Protein AF-A0AB33JW12-F1 (afdb_monomer)

Radius of gyration: 12.64 Å; Cα contacts (8 Å, |Δi|>4): 214; chains: 1; bounding box: 28×19×33 Å

Structure (mmCIF, N/CA/C/O backbone):
data_AF-A0AB33JW12-F1
#
_entry.id   AF-A0AB33JW12-F1
#
loop_
_atom_site.group_PDB
_atom_site.id
_atom_site.type_symbol
_atom_site.label_atom_id
_atom_site.label_alt_id
_atom_site.label_comp_id
_atom_site.label_asym_id
_atom_site.label_entity_id
_atom_site.label_seq_id
_atom_site.pdbx_PDB_ins_code
_atom_site.Cartn_x
_atom_site.Cartn_y
_atom_site.Cartn_z
_atom_site.occupancy
_atom_site.B_iso_or_equiv
_atom_site.auth_seq_id
_atom_site.auth_comp_id
_atom_site.auth_asym_id
_atom_site.auth_atom_id
_atom_site.pdbx_PDB_model_num
ATOM 1 N N . MET A 1 1 ? 10.294 -2.657 -16.509 1.00 85.56 1 MET A N 1
ATOM 2 C CA . MET A 1 1 ? 9.119 -1.887 -16.044 1.00 85.56 1 MET A CA 1
ATOM 3 C C . MET A 1 1 ? 8.963 -2.084 -14.543 1.00 85.56 1 MET A C 1
ATOM 5 O O . MET A 1 1 ? 9.546 -3.030 -14.019 1.00 85.56 1 MET A O 1
ATOM 9 N N . ALA A 1 2 ? 8.241 -1.196 -13.861 1.00 92.38 2 ALA A N 1
ATOM 10 C CA . ALA A 1 2 ? 7.928 -1.340 -12.444 1.00 92.38 2 ALA A CA 1
ATOM 11 C C . ALA A 1 2 ? 6.805 -2.370 -12.276 1.00 92.38 2 ALA A C 1
ATOM 13 O O . ALA A 1 2 ? 5.905 -2.429 -13.111 1.00 92.38 2 ALA A O 1
ATOM 14 N N . VAL A 1 3 ? 6.862 -3.171 -11.213 1.00 95.06 3 VAL A N 1
ATOM 15 C CA . VAL A 1 3 ? 5.854 -4.201 -10.919 1.00 95.06 3 VAL A CA 1
ATOM 16 C C . VAL A 1 3 ? 5.424 -4.019 -9.465 1.00 95.06 3 VAL A C 1
ATOM 18 O O . VAL A 1 3 ? 6.115 -4.497 -8.563 1.00 95.06 3 VAL A O 1
ATOM 21 N N . PRO A 1 4 ? 4.349 -3.254 -9.216 1.00 96.56 4 PRO A N 1
ATOM 22 C CA . PRO A 1 4 ? 3.898 -2.957 -7.867 1.00 96.56 4 PRO A CA 1
ATOM 23 C C . PRO A 1 4 ? 3.133 -4.142 -7.276 1.00 96.56 4 PRO A C 1
ATOM 25 O O . PRO A 1 4 ? 2.256 -4.718 -7.918 1.00 96.56 4 PRO A O 1
ATOM 28 N N . VAL A 1 5 ? 3.445 -4.473 -6.028 1.00 96.44 5 VAL A N 1
ATOM 29 C CA . VAL A 1 5 ? 2.728 -5.465 -5.225 1.00 96.44 5 VAL A CA 1
ATOM 30 C C . VAL A 1 5 ? 2.477 -4.853 -3.855 1.00 96.44 5 VAL A C 1
ATOM 32 O O . VAL A 1 5 ? 3.380 -4.242 -3.281 1.00 96.44 5 VAL A O 1
ATOM 35 N N . VAL A 1 6 ? 1.262 -5.010 -3.332 1.00 97.69 6 VAL A N 1
ATOM 36 C CA . VAL A 1 6 ? 0.947 -4.645 -1.949 1.00 97.69 6 VAL A CA 1
ATOM 37 C C . VAL A 1 6 ? 0.267 -5.815 -1.262 1.00 97.69 6 VAL A C 1
ATOM 39 O O . VAL A 1 6 ? -0.689 -6.397 -1.776 1.00 97.69 6 VAL A O 1
ATOM 42 N N . THR A 1 7 ? 0.771 -6.156 -0.082 1.00 98.00 7 THR A N 1
ATOM 43 C CA . THR A 1 7 ? 0.112 -7.088 0.833 1.00 98.00 7 THR A CA 1
ATOM 44 C C . THR A 1 7 ? -0.292 -6.347 2.091 1.00 98.00 7 THR A C 1
ATOM 46 O O . THR A 1 7 ? 0.439 -5.474 2.562 1.00 98.00 7 THR A O 1
ATOM 49 N N . ALA A 1 8 ? -1.431 -6.725 2.653 1.00 97.44 8 ALA A N 1
ATOM 50 C CA . ALA A 1 8 ? -1.984 -6.107 3.842 1.00 97.44 8 ALA A CA 1
ATOM 51 C C . ALA A 1 8 ? -2.217 -7.170 4.914 1.00 97.44 8 ALA A C 1
ATOM 53 O O . ALA A 1 8 ? -2.757 -8.237 4.623 1.00 97.44 8 ALA A O 1
ATOM 54 N N . ALA A 1 9 ? -1.815 -6.873 6.143 1.00 97.50 9 ALA A N 1
ATOM 55 C CA . ALA A 1 9 ? -2.078 -7.707 7.305 1.00 97.50 9 ALA A CA 1
ATOM 56 C C . ALA A 1 9 ? -2.479 -6.815 8.472 1.00 97.50 9 ALA A C 1
ATOM 58 O O . ALA A 1 9 ? -1.888 -5.760 8.682 1.00 97.50 9 ALA A O 1
ATOM 59 N N . VAL A 1 10 ? -3.478 -7.234 9.235 1.00 95.38 10 VAL A N 1
ATOM 60 C CA . VAL A 1 10 ? -3.874 -6.519 10.444 1.00 95.38 10 VAL A CA 1
ATOM 61 C C . VAL A 1 10 ? -3.167 -7.154 11.636 1.00 95.38 10 VAL A C 1
ATOM 63 O O . VAL A 1 10 ? -3.218 -8.370 11.809 1.00 95.38 10 VAL A O 1
ATOM 66 N N . ALA A 1 11 ? -2.491 -6.337 12.441 1.00 89.81 11 ALA A N 1
ATOM 67 C CA . ALA A 1 11 ? -1.764 -6.774 13.625 1.00 89.81 11 ALA A CA 1
ATOM 68 C C . ALA A 1 11 ? -1.977 -5.772 14.766 1.00 89.81 11 ALA A C 1
ATOM 70 O O . ALA A 1 11 ? -1.539 -4.622 14.700 1.00 89.81 11 ALA A O 1
ATOM 71 N N . GLY A 1 12 ? -2.657 -6.212 15.828 1.00 89.25 12 GLY A N 1
ATOM 72 C CA . GLY A 1 12 ? -2.991 -5.355 16.966 1.00 89.25 12 GLY A CA 1
ATOM 73 C C . GLY A 1 12 ? -3.827 -4.145 16.540 1.00 89.25 12 GLY A C 1
ATOM 74 O O . GLY A 1 12 ? -4.903 -4.298 15.973 1.00 89.25 12 GLY A O 1
ATOM 75 N N . SER A 1 13 ? -3.319 -2.941 16.809 1.00 92.88 13 SER A N 1
ATOM 76 C CA . SER A 1 13 ? -3.975 -1.663 16.505 1.00 92.88 13 SER A CA 1
ATOM 77 C C . SER A 1 13 ? -3.552 -1.041 15.162 1.00 92.88 13 SER A C 1
ATOM 79 O O . SER A 1 13 ? -3.769 0.153 14.941 1.00 92.88 13 SER A O 1
ATOM 81 N N . ALA A 1 14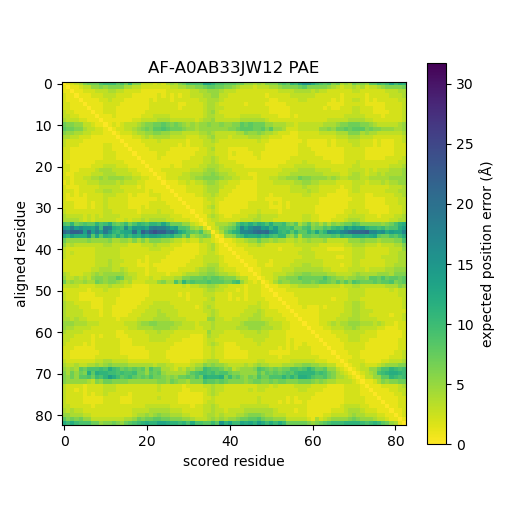 ? -2.959 -1.820 14.252 1.00 94.56 14 ALA A N 1
ATOM 82 C CA . ALA A 1 14 ? -2.502 -1.320 12.960 1.00 94.56 14 ALA A CA 1
ATOM 83 C C . ALA A 1 14 ? -2.807 -2.267 11.794 1.00 94.56 14 ALA A C 1
ATOM 85 O O . ALA A 1 14 ? -2.798 -3.493 11.919 1.00 94.56 14 ALA A O 1
ATOM 86 N N . LEU A 1 15 ? -3.003 -1.665 10.625 1.00 96.25 15 LEU A N 1
ATOM 87 C CA . LEU A 1 15 ? -2.901 -2.316 9.330 1.00 96.25 15 LEU A CA 1
ATOM 88 C C . LEU A 1 15 ? -1.463 -2.154 8.817 1.00 96.25 15 LEU A C 1
ATOM 90 O O . LEU A 1 15 ? -1.000 -1.051 8.525 1.00 96.25 15 LEU A O 1
ATOM 94 N N . THR A 1 16 ? -0.752 -3.264 8.693 1.00 97.12 16 THR A N 1
ATOM 95 C CA . THR A 1 16 ? 0.574 -3.334 8.088 1.00 97.12 16 THR A CA 1
ATOM 96 C C . THR A 1 16 ? 0.435 -3.483 6.576 1.00 97.12 16 THR A C 1
ATOM 98 O O . THR A 1 16 ? -0.036 -4.508 6.084 1.00 97.12 16 THR A O 1
ATOM 101 N N . LEU A 1 17 ? 0.872 -2.464 5.835 1.00 97.56 17 LEU A N 1
ATOM 102 C CA . LEU A 1 17 ? 0.947 -2.468 4.376 1.00 97.56 17 LEU A CA 1
ATOM 103 C C . LEU A 1 17 ? 2.394 -2.704 3.946 1.00 97.56 17 LEU A C 1
ATOM 105 O O . LEU A 1 17 ? 3.265 -1.866 4.177 1.00 97.56 17 LEU A O 1
ATOM 109 N N . THR A 1 18 ? 2.655 -3.825 3.287 1.00 98.06 18 THR A N 1
ATOM 110 C CA . THR A 1 18 ? 3.968 -4.129 2.712 1.00 98.06 18 THR A CA 1
ATOM 111 C C . THR A 1 18 ? 3.937 -3.811 1.227 1.00 98.06 18 THR A C 1
ATOM 113 O O . THR A 1 18 ? 3.219 -4.450 0.463 1.00 98.06 18 THR A O 1
ATOM 116 N N . LEU A 1 19 ? 4.707 -2.799 0.834 1.00 97.94 19 LEU A N 1
ATOM 117 C CA . LEU A 1 19 ? 4.845 -2.303 -0.528 1.00 97.94 19 LEU A CA 1
ATOM 118 C C . LEU A 1 19 ? 6.102 -2.904 -1.153 1.00 97.94 19 LEU A C 1
ATOM 120 O O . LEU A 1 19 ? 7.199 -2.711 -0.626 1.00 97.94 19 LEU A O 1
ATOM 124 N N . THR A 1 20 ? 5.969 -3.561 -2.296 1.00 97.56 20 THR A N 1
ATOM 125 C CA . THR A 1 20 ? 7.091 -4.166 -3.018 1.00 97.56 20 THR A CA 1
ATOM 126 C C . THR A 1 20 ? 7.096 -3.691 -4.464 1.00 97.56 20 THR A C 1
ATOM 128 O O . THR A 1 20 ? 6.055 -3.614 -5.116 1.00 97.56 20 THR A O 1
ATOM 131 N N . ASN A 1 21 ? 8.285 -3.387 -4.985 1.00 95.88 21 ASN A N 1
ATOM 132 C CA . ASN A 1 21 ? 8.495 -3.205 -6.417 1.00 95.88 21 ASN A CA 1
ATOM 133 C C . ASN A 1 21 ? 9.317 -4.377 -6.954 1.00 95.88 21 ASN A C 1
ATOM 135 O O . ASN A 1 21 ? 10.541 -4.349 -6.888 1.00 95.88 21 ASN A O 1
ATOM 139 N N . ALA A 1 22 ? 8.651 -5.383 -7.515 1.00 94.31 22 ALA A N 1
ATOM 140 C CA . ALA A 1 22 ? 9.291 -6.552 -8.125 1.00 94.31 22 ALA A CA 1
ATOM 141 C C . ALA A 1 22 ? 9.809 -6.278 -9.555 1.00 94.31 22 ALA A C 1
ATOM 143 O O . ALA A 1 22 ? 10.157 -7.197 -10.292 1.00 94.31 22 ALA A O 1
ATOM 144 N N . GLY A 1 23 ? 9.792 -5.013 -9.983 1.00 93.06 23 GLY A N 1
ATOM 145 C CA . GLY A 1 23 ? 10.209 -4.587 -11.310 1.00 93.06 23 GLY A CA 1
ATOM 146 C C . GLY A 1 23 ? 11.631 -4.037 -11.361 1.00 93.06 23 GLY A C 1
ATOM 147 O O . GLY A 1 23 ? 12.277 -3.782 -10.349 1.00 93.06 23 GLY A O 1
ATOM 148 N N . ALA A 1 24 ? 12.091 -3.779 -12.586 1.00 93.69 24 ALA A N 1
ATOM 149 C CA . ALA A 1 24 ? 13.444 -3.298 -12.885 1.00 93.69 24 ALA A CA 1
ATOM 150 C C . ALA A 1 24 ? 13.579 -1.760 -12.928 1.00 93.69 24 ALA A C 1
ATOM 152 O O . ALA A 1 24 ? 14.671 -1.242 -13.141 1.00 93.69 24 ALA A O 1
ATOM 153 N N . THR A 1 25 ? 12.486 -1.010 -12.755 1.00 94.00 25 THR A N 1
ATOM 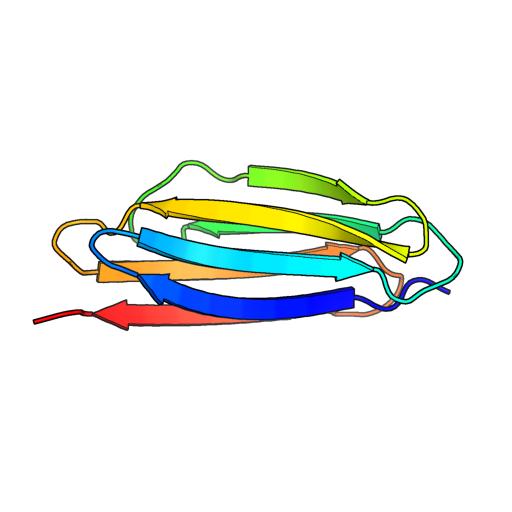154 C CA . THR A 1 25 ? 12.490 0.466 -12.727 1.00 94.00 25 THR A CA 1
ATOM 155 C C . THR A 1 25 ? 11.839 0.968 -11.440 1.00 94.00 25 THR A C 1
ATOM 157 O O . THR A 1 25 ? 10.996 0.254 -10.903 1.00 94.00 25 THR A O 1
ATOM 160 N N . PRO A 1 26 ? 12.172 2.173 -10.943 1.00 94.81 26 PRO A N 1
ATOM 161 C CA . PRO A 1 26 ? 11.569 2.716 -9.725 1.00 94.81 26 PRO A CA 1
ATOM 162 C C . PRO A 1 26 ? 10.038 2.816 -9.786 1.00 94.81 26 PRO A C 1
ATOM 164 O O . PRO A 1 26 ? 9.472 3.032 -10.858 1.00 94.81 26 PRO A O 1
ATOM 167 N N . ALA A 1 27 ? 9.392 2.721 -8.625 1.00 96.00 27 ALA A N 1
ATOM 168 C CA . ALA A 1 27 ? 7.953 2.896 -8.442 1.00 96.00 27 ALA A CA 1
ATOM 169 C C . ALA A 1 27 ? 7.678 3.928 -7.341 1.00 96.00 27 ALA A C 1
ATOM 171 O O . ALA A 1 27 ? 8.376 3.958 -6.326 1.00 96.00 27 ALA A O 1
ATOM 172 N N . TYR A 1 28 ? 6.655 4.759 -7.524 1.00 96.69 28 TYR A N 1
ATOM 173 C CA . TYR A 1 28 ? 6.219 5.732 -6.520 1.00 96.69 28 TYR A CA 1
ATOM 174 C C . TYR A 1 28 ? 4.869 5.300 -5.970 1.00 96.69 28 TYR A C 1
ATOM 176 O O . TYR A 1 28 ? 3.888 5.285 -6.710 1.00 96.69 28 TYR A O 1
ATOM 184 N N . PHE A 1 29 ? 4.837 4.935 -4.695 1.00 97.75 29 PHE A N 1
ATOM 185 C CA . PHE A 1 29 ? 3.630 4.537 -3.988 1.00 97.75 29 PHE A CA 1
ATOM 186 C C . PHE A 1 29 ? 3.062 5.711 -3.200 1.00 97.75 29 PHE A C 1
ATOM 188 O O . PHE A 1 29 ? 3.822 6.485 -2.613 1.00 97.75 29 PHE A O 1
ATOM 195 N N . ALA A 1 30 ? 1.737 5.784 -3.132 1.00 97.19 30 ALA A N 1
ATOM 196 C CA . ALA A 1 30 ? 1.014 6.672 -2.233 1.00 97.19 30 ALA A CA 1
ATOM 197 C C . ALA A 1 30 ? -0.108 5.894 -1.543 1.00 97.19 30 ALA A C 1
ATOM 199 O O . ALA A 1 30 ? -0.901 5.241 -2.217 1.00 97.19 30 ALA A O 1
ATOM 200 N N . ALA A 1 31 ? -0.161 5.968 -0.216 1.00 97.31 31 ALA A N 1
ATOM 201 C CA . ALA A 1 31 ? -1.235 5.455 0.622 1.00 97.31 31 ALA A CA 1
ATOM 202 C C . ALA A 1 31 ? -2.009 6.646 1.202 1.00 97.31 31 ALA A C 1
ATOM 204 O O . ALA A 1 31 ? -1.427 7.478 1.901 1.00 97.31 31 ALA A O 1
ATOM 205 N N . THR A 1 32 ? -3.297 6.755 0.883 1.00 96.69 32 THR A N 1
ATOM 206 C CA . THR A 1 32 ? -4.152 7.899 1.237 1.00 96.69 32 THR A CA 1
ATOM 207 C C . THR A 1 32 ? -5.355 7.447 2.068 1.00 96.69 32 THR A C 1
ATOM 209 O O . THR A 1 32 ? -6.017 6.487 1.656 1.00 96.69 32 THR A O 1
ATOM 212 N N . PRO A 1 33 ? -5.674 8.121 3.193 1.00 95.81 33 PRO A N 1
ATOM 213 C CA . PRO A 1 33 ? -6.903 7.847 3.936 1.00 95.81 33 PRO A CA 1
ATOM 214 C C . PRO A 1 33 ? -8.111 8.200 3.068 1.00 95.81 33 PRO A C 1
ATOM 216 O O . PRO A 1 33 ? -8.099 9.232 2.397 1.00 95.81 33 PRO A O 1
ATOM 219 N N . ASN A 1 34 ? -9.147 7.362 3.089 1.00 93.38 34 ASN A N 1
ATOM 220 C CA . ASN A 1 34 ? -10.430 7.700 2.467 1.00 93.38 34 ASN A CA 1
ATOM 221 C C . ASN A 1 34 ? -11.402 8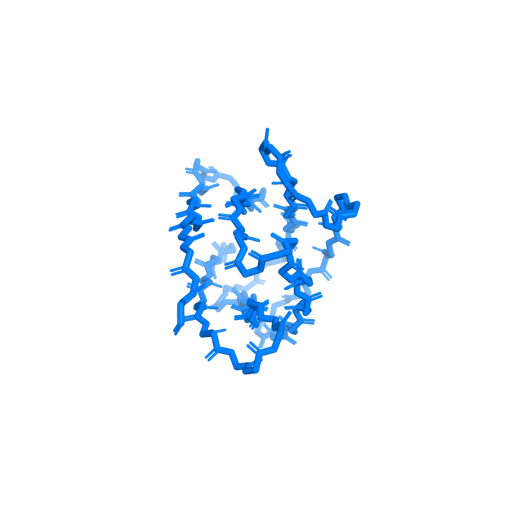.340 3.475 1.00 93.38 34 ASN A C 1
ATOM 223 O O . ASN A 1 34 ? -12.141 9.241 3.098 1.00 93.38 34 ASN A O 1
ATOM 227 N N . ASP A 1 35 ? -11.389 7.883 4.732 1.00 79.69 35 ASP A N 1
ATOM 228 C CA . ASP A 1 35 ? -12.340 8.322 5.775 1.00 79.69 35 ASP A CA 1
ATOM 229 C C . ASP A 1 35 ? -11.693 8.379 7.177 1.00 79.69 35 ASP A C 1
ATOM 231 O O . ASP A 1 35 ? -11.976 9.273 7.970 1.00 79.69 35 ASP A O 1
ATOM 235 N N . PHE A 1 36 ? -10.744 7.473 7.467 1.00 72.50 36 PHE A N 1
ATOM 236 C CA . PHE A 1 36 ? -10.170 7.299 8.807 1.00 72.50 36 PHE A CA 1
ATOM 237 C C . PHE A 1 36 ? -8.639 7.288 8.842 1.00 72.50 36 PHE A C 1
ATOM 239 O O . PHE A 1 36 ? -7.973 6.717 7.971 1.00 72.50 36 PHE A O 1
ATOM 246 N N . GLY A 1 37 ? -8.097 7.788 9.953 1.00 66.81 37 GLY A N 1
ATOM 247 C CA . GLY A 1 37 ? -6.730 7.506 10.384 1.00 66.81 37 GLY A CA 1
ATOM 248 C C . GLY A 1 37 ? -5.618 8.264 9.648 1.00 66.81 37 GLY A C 1
ATOM 249 O O . GLY A 1 37 ? -5.800 9.380 9.171 1.00 66.81 37 GLY A O 1
ATOM 250 N N . THR A 1 38 ? -4.424 7.658 9.677 1.00 75.19 38 THR A N 1
ATOM 251 C CA . THR A 1 38 ? -3.087 8.238 9.438 1.00 75.19 38 THR A CA 1
ATOM 252 C C . THR A 1 38 ? -3.000 9.210 8.242 1.00 75.19 38 THR A C 1
ATOM 254 O O . THR A 1 38 ? -3.579 8.935 7.191 1.00 75.19 38 THR A O 1
ATOM 257 N N . PRO A 1 39 ? -2.232 10.322 8.346 1.00 87.69 39 PRO A N 1
ATOM 258 C CA . PRO A 1 39 ? -1.966 11.197 7.205 1.00 87.69 39 PRO A CA 1
ATOM 259 C C . PRO A 1 39 ? -1.418 10.422 6.007 1.00 87.69 39 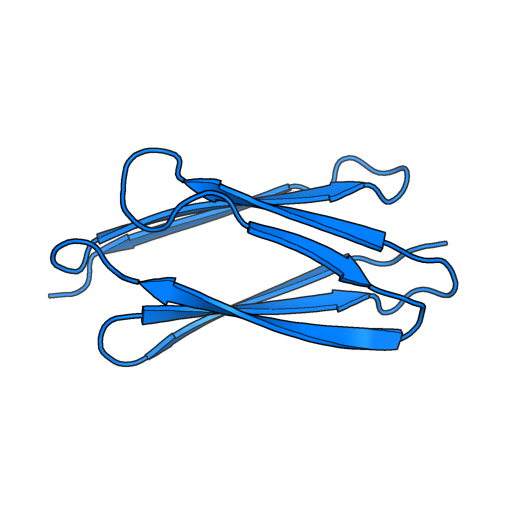PRO A C 1
ATOM 261 O O . PRO A 1 39 ? -0.699 9.437 6.178 1.00 87.69 39 PRO A O 1
ATOM 264 N N . ALA A 1 40 ? -1.707 10.904 4.798 1.00 94.06 40 ALA A N 1
ATOM 265 C CA . ALA A 1 40 ? -1.218 10.276 3.578 1.00 94.06 40 ALA A CA 1
ATOM 266 C C . ALA A 1 40 ? 0.308 10.067 3.613 1.00 94.06 40 ALA A C 1
ATOM 268 O O . ALA A 1 40 ? 1.071 10.963 3.981 1.00 94.06 40 ALA A O 1
ATOM 269 N N . GLN A 1 41 ? 0.755 8.886 3.191 1.00 95.62 41 GLN A N 1
ATOM 270 C CA . GLN A 1 41 ? 2.167 8.510 3.148 1.00 95.62 41 GLN A CA 1
ATOM 271 C C . GLN A 1 41 ? 2.570 8.205 1.710 1.00 95.62 41 GLN A C 1
ATOM 273 O O . GLN A 1 41 ? 1.886 7.464 1.009 1.00 95.62 41 GLN A O 1
ATOM 278 N N . SER A 1 42 ? 3.699 8.751 1.265 1.00 96.12 42 SER A N 1
ATOM 279 C CA . SER A 1 42 ? 4.253 8.477 -0.064 1.00 96.12 42 SER A CA 1
ATOM 280 C C . SER A 1 42 ? 5.675 7.952 0.047 1.00 96.12 42 SER A C 1
ATOM 282 O O . SER A 1 42 ? 6.460 8.432 0.865 1.00 96.12 42 SER A O 1
ATOM 284 N N . VAL A 1 43 ? 6.022 6.969 -0.781 1.00 96.69 43 VAL A N 1
ATOM 285 C CA . VAL A 1 43 ? 7.370 6.398 -0.812 1.00 96.69 43 VAL A CA 1
ATOM 286 C C . VAL A 1 43 ? 7.795 6.065 -2.232 1.00 96.69 43 VAL A C 1
ATOM 288 O O . VAL A 1 43 ? 7.053 5.476 -3.017 1.00 96.69 43 VAL A O 1
ATOM 291 N N . ARG A 1 44 ? 9.040 6.414 -2.555 1.00 96.56 44 ARG A N 1
ATOM 292 C CA . ARG A 1 44 ? 9.707 5.956 -3.768 1.00 96.56 44 ARG A CA 1
ATOM 293 C C . ARG A 1 44 ? 10.489 4.686 -3.465 1.00 96.56 44 ARG A C 1
ATOM 295 O O . ARG A 1 44 ? 11.379 4.693 -2.618 1.00 96.56 44 ARG A O 1
ATOM 302 N N . LEU A 1 45 ? 10.208 3.630 -4.213 1.00 96.38 45 LEU A N 1
ATOM 303 C CA . LEU A 1 45 ? 10.922 2.367 -4.154 1.00 96.38 45 LEU A CA 1
ATOM 304 C C . LEU A 1 45 ? 11.852 2.226 -5.372 1.00 96.38 45 LEU A C 1
ATOM 306 O O . LEU A 1 45 ? 11.370 2.354 -6.501 1.00 96.38 45 LEU A O 1
ATOM 310 N N . PRO A 1 46 ? 13.172 1.981 -5.194 1.00 94.81 46 PRO A N 1
ATO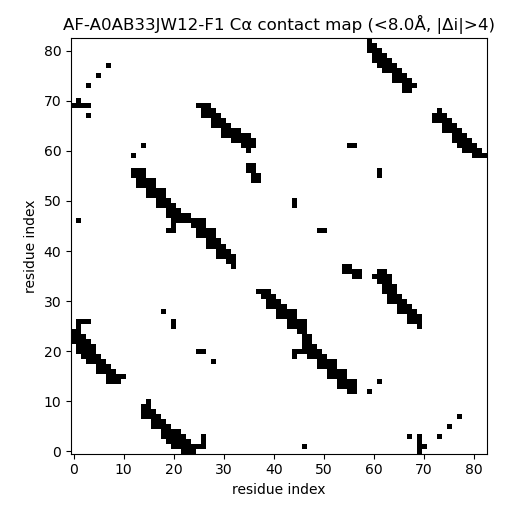M 311 C CA . PRO A 1 46 ? 14.045 1.515 -6.284 1.00 94.81 46 PRO A CA 1
ATOM 312 C C . PRO A 1 46 ? 13.577 0.159 -6.879 1.00 94.81 46 PRO A C 1
ATOM 314 O O . PRO A 1 46 ? 12.477 -0.286 -6.565 1.00 94.81 46 PRO A O 1
ATOM 317 N N . PRO A 1 47 ? 14.334 -0.486 -7.785 1.00 92.75 47 PRO A N 1
ATOM 318 C CA . PRO A 1 47 ? 14.072 -1.861 -8.247 1.00 92.75 47 PRO A CA 1
ATOM 319 C C . PRO A 1 47 ? 14.339 -2.936 -7.180 1.00 92.75 47 PRO A C 1
ATOM 321 O O . PRO A 1 47 ? 15.376 -2.887 -6.518 1.00 92.75 47 PRO A O 1
ATOM 324 N N . ASN A 1 48 ? 13.421 -3.896 -7.016 1.00 89.44 48 ASN A N 1
ATOM 325 C CA . ASN A 1 48 ? 13.441 -5.000 -6.032 1.00 89.44 48 ASN A CA 1
ATOM 326 C C . ASN A 1 48 ? 13.315 -4.702 -4.510 1.00 89.44 48 ASN A C 1
ATOM 328 O O . ASN A 1 48 ? 13.408 -5.651 -3.729 1.00 89.44 48 ASN A O 1
ATOM 332 N N . PRO A 1 49 ? 13.108 -3.471 -4.000 1.00 93.88 49 PRO A N 1
ATOM 333 C CA . PRO A 1 49 ? 12.985 -3.220 -2.576 1.00 93.88 49 PRO A CA 1
ATOM 334 C C . PRO A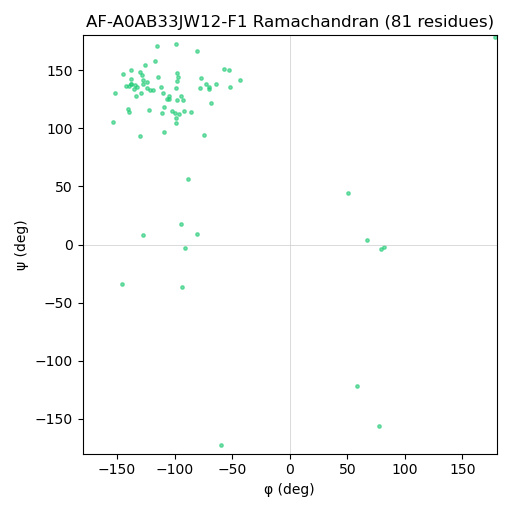 1 49 ? 11.580 -3.558 -2.077 1.00 93.88 49 PRO A C 1
ATOM 336 O O . PRO A 1 49 ? 10.598 -3.632 -2.827 1.00 93.88 49 PRO A O 1
ATOM 339 N N . THR A 1 50 ? 11.494 -3.624 -0.756 1.00 96.06 50 THR A N 1
ATOM 340 C CA . THR A 1 50 ? 10.244 -3.680 -0.010 1.00 96.06 50 THR A CA 1
ATOM 341 C C . THR A 1 50 ? 10.252 -2.605 1.074 1.00 96.06 50 THR A C 1
ATOM 343 O O . THR A 1 50 ? 11.301 -2.288 1.638 1.00 96.06 50 THR A O 1
ATOM 346 N N . ARG A 1 51 ? 9.088 -2.024 1.364 1.00 97.62 51 ARG A N 1
ATOM 347 C CA . ARG A 1 51 ? 8.882 -1.083 2.468 1.00 97.62 51 ARG A CA 1
ATOM 348 C C . ARG A 1 51 ? 7.572 -1.382 3.167 1.00 97.62 51 ARG A C 1
ATOM 350 O O . ARG A 1 51 ? 6.552 -1.567 2.518 1.00 97.62 51 ARG A O 1
ATOM 357 N N . THR A 1 52 ? 7.597 -1.327 4.489 1.00 97.06 52 THR A N 1
ATOM 358 C CA . THR A 1 52 ? 6.396 -1.443 5.309 1.00 97.06 52 THR A CA 1
ATOM 359 C C . THR A 1 52 ? 5.904 -0.065 5.738 1.00 97.06 52 THR A C 1
ATOM 361 O O . THR A 1 52 ? 6.698 0.778 6.168 1.00 97.06 52 THR A O 1
ATOM 364 N N . LEU A 1 53 ? 4.597 0.154 5.617 1.00 95.50 53 LEU A N 1
ATOM 365 C CA . LEU A 1 53 ? 3.866 1.256 6.229 1.00 95.50 53 LEU A CA 1
ATOM 366 C C . LEU A 1 53 ? 2.966 0.686 7.329 1.00 95.50 53 LEU A C 1
ATOM 368 O O . LEU A 1 53 ? 2.227 -0.268 7.092 1.00 95.50 53 LEU A O 1
ATOM 372 N N . ASN A 1 54 ? 3.029 1.275 8.520 1.00 94.62 54 ASN A N 1
ATOM 373 C CA . ASN A 1 54 ? 2.119 0.950 9.612 1.00 94.62 54 ASN A CA 1
ATOM 374 C C . ASN A 1 54 ? 1.016 2.001 9.643 1.00 94.62 54 ASN A C 1
ATOM 376 O O . ASN A 1 54 ? 1.266 3.155 9.991 1.00 94.62 54 ASN A O 1
ATOM 380 N N . TRP A 1 55 ? -0.185 1.588 9.258 1.00 94.19 55 TRP A N 1
ATOM 381 C CA . TRP A 1 55 ? -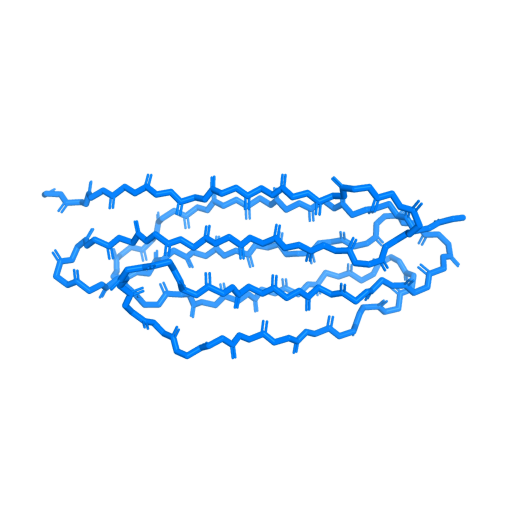1.368 2.429 9.229 1.00 94.19 55 TRP A CA 1
ATOM 382 C C . TRP A 1 55 ? -2.153 2.227 10.517 1.00 94.19 55 TRP A C 1
ATOM 384 O O . TRP A 1 55 ? -2.661 1.133 10.769 1.00 94.19 55 TRP A O 1
ATOM 394 N N . LEU A 1 56 ? -2.220 3.251 11.363 1.00 94.06 56 LEU A N 1
ATOM 395 C CA . LEU A 1 56 ? -2.913 3.129 12.643 1.00 94.06 56 LEU A CA 1
ATOM 396 C C . LEU A 1 56 ? -4.421 3.024 12.414 1.00 94.06 56 LEU A C 1
ATOM 398 O O . LEU A 1 56 ? -4.991 3.775 11.619 1.00 94.06 56 LEU A O 1
ATOM 402 N N . LEU A 1 57 ? -5.048 2.087 13.124 1.00 93.38 57 LEU A N 1
ATOM 403 C CA . LEU A 1 57 ? -6.497 1.939 13.153 1.00 93.38 57 LEU A CA 1
ATOM 404 C C . LEU A 1 57 ? -7.108 3.079 13.967 1.00 93.38 57 LEU A C 1
ATOM 406 O O . LEU A 1 57 ? -6.624 3.406 15.051 1.00 93.38 57 LEU A O 1
ATOM 410 N N . ASP A 1 58 ? -8.211 3.632 13.479 1.00 93.12 58 ASP A N 1
ATOM 411 C CA . ASP A 1 58 ? -9.016 4.605 14.209 1.00 93.12 58 ASP A CA 1
ATOM 412 C C . ASP A 1 58 ? -10.209 3.897 14.852 1.00 93.12 58 ASP A C 1
ATOM 414 O O . ASP A 1 58 ? -11.148 3.482 14.173 1.00 93.12 58 ASP A O 1
ATOM 418 N N . GLN A 1 59 ? -10.148 3.677 16.167 1.00 92.69 59 GLN A N 1
ATOM 419 C CA . GLN A 1 59 ? -11.164 2.908 16.902 1.00 92.69 59 GLN A CA 1
ATOM 420 C C . GLN A 1 59 ? -11.467 1.546 16.240 1.00 92.69 59 GLN A C 1
ATOM 422 O O . GLN A 1 59 ? -12.620 1.171 16.046 1.00 92.69 59 GLN A O 1
ATOM 427 N N . GLY A 1 60 ? -10.412 0.837 15.824 1.00 93.69 60 GLY A N 1
ATOM 428 C CA . GLY A 1 60 ? -10.512 -0.452 15.132 1.00 93.69 60 GLY A CA 1
ATOM 429 C C . GLY A 1 60 ? -10.855 -0.359 13.641 1.00 93.69 60 GLY A C 1
ATOM 430 O O . GLY A 1 60 ? -10.847 -1.386 12.968 1.00 93.69 60 GLY A O 1
ATOM 431 N N . ARG A 1 61 ? -11.116 0.835 13.099 1.00 94.69 61 ARG A N 1
ATOM 432 C CA . ARG A 1 61 ? -11.488 1.058 11.694 1.00 94.69 61 ARG A CA 1
ATOM 433 C C . ARG A 1 61 ? -10.293 1.486 10.849 1.00 94.69 61 ARG A C 1
ATOM 435 O O . ARG A 1 61 ? -9.397 2.188 11.315 1.00 94.69 61 ARG A O 1
ATOM 442 N N . TYR A 1 62 ? -10.300 1.085 9.584 1.00 95.06 62 TYR A N 1
ATOM 443 C CA . TYR A 1 62 ? -9.377 1.573 8.562 1.00 95.06 62 TYR A CA 1
ATOM 444 C C . TYR A 1 62 ? -10.076 1.672 7.215 1.00 95.06 62 TYR A C 1
ATOM 446 O O . TYR A 1 62 ? -10.928 0.847 6.887 1.00 95.06 62 TYR A O 1
ATOM 454 N N . ASP A 1 63 ? -9.663 2.658 6.425 1.00 96.38 63 ASP A N 1
ATOM 455 C CA . ASP A 1 63 ? -10.020 2.778 5.018 1.00 96.38 63 ASP A CA 1
ATOM 456 C C . ASP A 1 63 ? -8.931 3.563 4.276 1.00 96.38 63 ASP A C 1
ATOM 458 O O . ASP A 1 63 ? -8.801 4.780 4.430 1.00 96.38 63 ASP A O 1
ATOM 462 N N . VAL A 1 64 ? -8.118 2.849 3.501 1.00 96.62 64 VAL A N 1
ATOM 463 C CA . VAL A 1 64 ? -6.942 3.388 2.813 1.00 96.62 64 VAL A CA 1
ATOM 464 C C . VAL A 1 64 ? -6.896 2.919 1.367 1.00 96.62 64 VAL A C 1
ATOM 466 O O . VAL A 1 64 ? -7.111 1.745 1.062 1.00 96.62 64 VAL A O 1
ATOM 469 N N . THR A 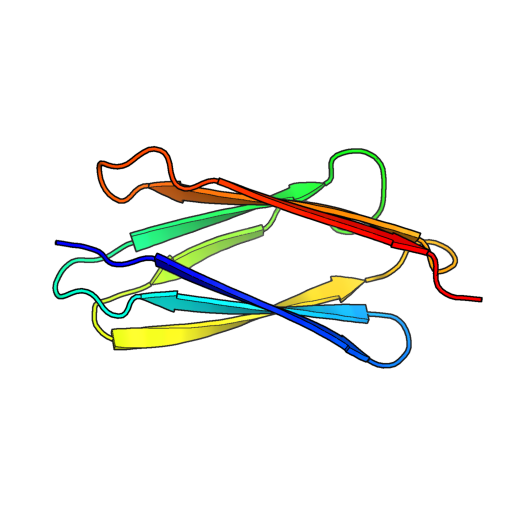1 65 ? -6.565 3.838 0.465 1.00 97.62 65 THR A N 1
ATOM 470 C CA . THR A 1 65 ? -6.269 3.530 -0.936 1.00 97.62 65 THR A CA 1
ATOM 471 C C . THR A 1 65 ? -4.767 3.617 -1.167 1.00 97.62 65 THR A C 1
ATOM 473 O O . THR A 1 65 ? -4.144 4.628 -0.853 1.00 97.62 65 THR A O 1
ATOM 476 N N . VAL A 1 66 ? -4.181 2.568 -1.741 1.00 97.75 66 VAL A N 1
ATOM 477 C CA . VAL A 1 66 ? -2.789 2.530 -2.188 1.00 97.75 66 VAL A CA 1
ATOM 478 C C . VAL A 1 66 ? -2.740 2.597 -3.709 1.00 97.75 66 VAL A C 1
ATOM 480 O O . VAL A 1 66 ? -3.338 1.778 -4.406 1.00 97.75 66 VAL A O 1
ATOM 483 N N . THR A 1 67 ? -1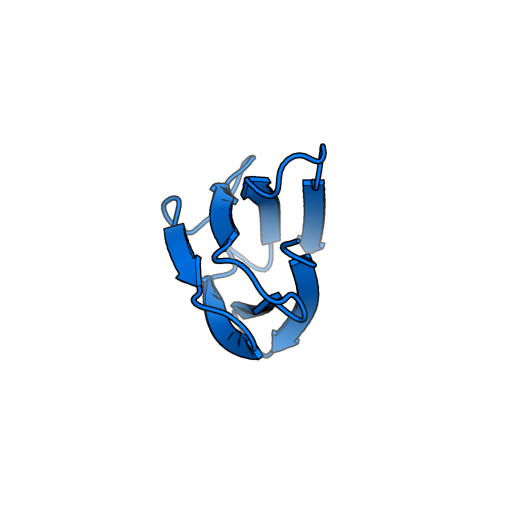.991 3.561 -4.231 1.00 97.75 67 THR A N 1
ATOM 484 C CA . THR A 1 67 ? -1.709 3.721 -5.661 1.00 97.75 67 THR A CA 1
ATOM 485 C C . THR A 1 67 ? -0.216 3.570 -5.927 1.00 97.75 67 THR A C 1
ATOM 487 O O . THR A 1 67 ? 0.604 3.742 -5.022 1.00 97.75 67 THR A O 1
ATOM 490 N N . ALA A 1 68 ? 0.145 3.236 -7.168 1.00 96.62 68 ALA A N 1
ATOM 491 C CA . ALA A 1 68 ? 1.538 3.168 -7.591 1.00 96.62 68 ALA A CA 1
ATOM 492 C C . ALA A 1 68 ? 1.710 3.720 -9.010 1.00 96.62 68 ALA A C 1
ATOM 494 O O . ALA A 1 68 ? 1.204 3.149 -9.981 1.00 96.62 68 ALA A O 1
ATOM 495 N N . ALA A 1 69 ? 2.474 4.803 -9.145 1.00 91.31 69 ALA A N 1
ATOM 496 C CA . ALA A 1 69 ? 2.829 5.366 -10.442 1.00 91.31 69 ALA A CA 1
ATOM 497 C C . ALA A 1 69 ? 3.887 4.476 -11.111 1.00 91.31 69 ALA A C 1
ATOM 499 O O . ALA A 1 69 ? 5.085 4.579 -10.846 1.00 91.31 69 ALA A O 1
ATOM 500 N N . THR A 1 70 ? 3.412 3.557 -11.951 1.00 83.44 70 THR A N 1
ATOM 501 C CA . THR A 1 70 ? 4.225 2.518 -12.611 1.00 83.44 70 THR A CA 1
ATOM 502 C C . THR A 1 70 ? 4.037 2.485 -14.129 1.00 83.44 70 THR A C 1
ATOM 504 O O . THR A 1 70 ? 4.523 1.575 -14.793 1.00 83.44 70 THR A O 1
ATOM 507 N N . GLY A 1 71 ? 3.322 3.468 -14.688 1.00 77.00 71 GLY A N 1
ATOM 508 C CA . GLY A 1 71 ? 2.857 3.461 -16.082 1.00 77.00 71 GLY A CA 1
ATOM 509 C C . GLY A 1 71 ? 1.573 2.648 -16.299 1.00 77.00 71 GLY A C 1
ATOM 510 O O . GLY A 1 71 ? 1.033 2.638 -17.400 1.00 77.00 71 GLY A O 1
ATOM 511 N N . THR A 1 72 ? 1.055 2.010 -15.246 1.00 79.00 72 THR A N 1
ATOM 512 C CA . THR A 1 72 ? -0.246 1.326 -15.216 1.00 79.00 72 THR A CA 1
ATOM 513 C C . THR A 1 72 ? -1.195 2.018 -14.231 1.00 79.00 72 THR A C 1
ATOM 515 O O . THR A 1 72 ? -0.777 2.884 -13.460 1.00 79.00 72 THR A O 1
ATOM 518 N N . ARG A 1 73 ? -2.477 1.631 -14.226 1.00 87.56 73 ARG A N 1
ATOM 519 C CA . ARG A 1 73 ? -3.479 2.104 -13.252 1.00 87.56 73 ARG A CA 1
ATOM 520 C C . ARG A 1 73 ? -3.503 1.224 -11.998 1.00 87.56 73 ARG A C 1
ATOM 522 O O . ARG A 1 73 ? -4.533 0.648 -11.664 1.00 87.56 73 ARG A O 1
ATOM 529 N N . PHE A 1 74 ? -2.363 1.079 -11.322 1.00 95.12 74 PHE A N 1
ATOM 530 C CA . PHE A 1 74 ? -2.319 0.320 -10.073 1.00 95.12 74 PHE A CA 1
ATOM 531 C C . PHE A 1 74 ? -3.089 1.052 -8.968 1.00 95.12 74 PHE A C 1
ATOM 533 O O . PHE A 1 74 ? -2.777 2.196 -8.626 1.00 95.12 74 PHE A O 1
ATOM 540 N N . THR A 1 75 ? -4.092 0.386 -8.402 1.00 97.06 75 THR A N 1
ATOM 541 C CA . THR A 1 75 ? -4.894 0.877 -7.278 1.00 97.06 75 THR A CA 1
ATOM 542 C C . THR A 1 75 ? -5.411 -0.309 -6.477 1.00 97.06 75 THR A C 1
ATOM 544 O O . THR A 1 75 ? -5.980 -1.240 -7.045 1.00 97.06 75 THR A O 1
ATOM 547 N N . GLN A 1 76 ? -5.232 -0.267 -5.161 1.00 97.69 76 GLN A N 1
ATOM 548 C CA . GLN A 1 76 ? -5.795 -1.228 -4.217 1.00 97.69 76 GLN A CA 1
ATOM 549 C C . GLN A 1 76 ? -6.384 -0.471 -3.030 1.00 97.69 76 GLN A C 1
ATOM 551 O O . GLN A 1 76 ? -5.750 0.440 -2.508 1.00 97.69 76 GLN A O 1
ATOM 556 N N . ARG A 1 77 ? -7.595 -0.833 -2.604 1.00 97.38 77 ARG A N 1
ATOM 557 C CA . ARG A 1 77 ? -8.239 -0.263 -1.416 1.00 97.38 77 ARG A CA 1
ATOM 558 C C . ARG A 1 77 ? -8.337 -1.329 -0.336 1.00 97.38 77 ARG A C 1
ATOM 560 O O . ARG A 1 77 ? -8.738 -2.454 -0.623 1.00 97.38 77 ARG A O 1
ATOM 567 N N . TYR A 1 78 ? -8.003 -0.945 0.888 1.00 96.62 78 TYR A N 1
ATOM 568 C CA . TYR A 1 78 ? -8.106 -1.776 2.078 1.00 96.62 78 TYR A CA 1
ATOM 569 C C . TYR A 1 78 ? -9.006 -1.066 3.078 1.00 96.62 78 TYR A C 1
ATOM 571 O O . TYR A 1 78 ? -8.670 0.019 3.548 1.00 96.62 78 TYR A O 1
ATOM 579 N N . ALA A 1 79 ? -10.145 -1.678 3.386 1.00 96.12 79 ALA A N 1
ATOM 580 C CA . ALA A 1 79 ? -11.107 -1.143 4.334 1.00 96.12 79 ALA A CA 1
ATOM 581 C C . ALA A 1 79 ? -11.635 -2.258 5.234 1.00 96.12 79 ALA A C 1
ATOM 583 O O . ALA A 1 79 ? -11.849 -3.381 4.772 1.00 96.12 79 ALA A O 1
ATOM 584 N N . GLY A 1 80 ? -11.849 -1.950 6.509 1.00 94.88 80 GLY A N 1
ATOM 585 C CA . GLY A 1 80 ? -12.365 -2.918 7.464 1.00 94.88 80 GLY A CA 1
ATOM 586 C C . GLY A 1 80 ? -12.501 -2.372 8.878 1.00 94.88 80 GLY A C 1
ATOM 587 O O . GLY A 1 80 ? -12.200 -1.214 9.170 1.00 94.88 80 GLY A O 1
ATOM 588 N N . THR A 1 81 ? -12.991 -3.229 9.768 1.00 94.31 81 THR A N 1
ATOM 589 C CA . THR A 1 81 ? -13.160 -2.941 11.195 1.00 94.31 81 THR A CA 1
ATOM 590 C C . THR A 1 81 ? -12.768 -4.171 12.007 1.00 94.31 81 THR A C 1
ATOM 592 O O . THR A 1 81 ? -13.111 -5.289 11.627 1.00 94.31 81 THR A O 1
ATOM 595 N N . LEU A 1 82 ? -12.025 -3.967 13.094 1.00 90.62 82 LEU A N 1
ATOM 596 C CA . LEU A 1 82 ? -11.734 -4.979 14.107 1.00 90.62 82 LEU A CA 1
ATOM 597 C C . LEU A 1 82 ? -12.677 -4.823 15.304 1.00 90.62 82 LEU A C 1
ATOM 599 O O . LEU A 1 82 ? -12.941 -3.696 15.729 1.00 90.62 82 LEU A O 1
ATOM 603 N N . HIS A 1 83 ? -13.121 -5.953 15.855 1.00 80.00 83 HIS A N 1
ATOM 604 C CA . HIS A 1 83 ? -13.967 -6.058 17.045 1.00 80.00 83 HIS A CA 1
ATOM 605 C C . HIS A 1 83 ? -13.322 -6.970 18.085 1.00 80.00 83 HIS A C 1
ATOM 607 O O . HIS A 1 83 ? -12.636 -7.931 17.664 1.00 80.00 83 HIS A O 1
#

pLDDT: mean 93.26, std 6.16, range [66.81, 98.06]

Mean predicted aligned error: 3.18 Å

InterPro domains:
  IPR008475 Bacterial phospholipase C, C-terminal domain [PF05506] (9-80)

Solvent-accessible surface area (backbone atoms only — not comparable to full-atom values): 4551 Å² total; per-residue (Å²): 96,34,38,83,46,76,49,77,47,80,56,94,68,27,41,38,37,40,41,33,24,79,15,77,33,58,32,39,37,38,40,36,50,76,84,38,58,52,79,67,46,72,49,77,37,55,53,65,43,72,49,77,45,81,39,48,39,45,93,42,26,41,29,36,39,37,37,35,61,44,92,56,91,50,70,50,75,52,69,53,73,62,132

Organism: NCBI:txid3231513

Sequence (83 aa):
MAVPVVTAAVAGSALTLTLTNAGATPAYFAATPNDFGTPAQSVRLPPNPTRTLNWLLDQGRYDVTVTAATGTRFTQRYAGTLH

Foldseek 3Di:
DWDWDWDWDDDDQWIKIKIFTQDQAKKKKWKPFPDDFDHIDIDIDGHGDIDIDTTGADQQWGWIWMAMPPVDGDIDIDTDGDD

Nearest PDB structures (foldseek):
  7skp-assembly1_B  TM=6.409E-01  e=1.473E-02  synthetic construct
  7skp-assembly1_A  TM=6.422E-01  e=1.905E-02  synthetic construct
  7e8t-assembly1_J  TM=7.487E-01  e=2.950E+00  Saccharomyces cerevisiae S288C
  8pb1-assembly1_C  TM=5.029E-01  e=3.443E+00  Mus musculus
  3ew3-assembly1_C  TM=4.971E-01  e=3.443E+00  Rattus norvegicus

Secondary structure (DSSP, 8-state):
---EEEEEEEETTEEEEEEEE-SSS-EEEEEEEEEESS--EEEEE-SS-EEEEEEE-BTTEEEEEEEEESSSEEEEEEEEE--